Protein AF-A0A2V5R5C9-F1 (afdb_monomer_lite)

Structure (mmCIF, N/CA/C/O backbone):
data_AF-A0A2V5R5C9-F1
#
_entry.id   AF-A0A2V5R5C9-F1
#
loop_
_atom_site.group_PDB
_atom_site.id
_atom_site.type_symbol
_atom_site.label_atom_id
_atom_site.label_alt_id
_atom_site.label_comp_id
_atom_site.label_asym_id
_atom_site.label_entity_id
_atom_site.label_seq_id
_atom_site.pdbx_PDB_ins_code
_atom_site.Cartn_x
_atom_site.Cartn_y
_atom_site.Cartn_z
_atom_site.occupancy
_atom_site.B_iso_or_equiv
_atom_site.auth_seq_id
_atom_site.auth_comp_id
_atom_site.auth_asym_id
_atom_site.auth_atom_id
_atom_site.pdbx_PDB_model_num
ATOM 1 N N . MET A 1 1 ? 24.318 -3.920 1.070 1.00 41.28 1 MET A N 1
ATOM 2 C CA . MET A 1 1 ? 24.135 -2.536 0.579 1.00 41.28 1 MET A CA 1
ATOM 3 C C . MET A 1 1 ? 22.779 -2.442 -0.094 1.00 41.28 1 MET A C 1
ATOM 5 O O . MET A 1 1 ? 22.464 -3.294 -0.911 1.00 41.28 1 MET A O 1
ATOM 9 N N . LEU A 1 2 ? 21.971 -1.450 0.269 1.00 53.72 2 LEU A N 1
ATOM 10 C CA . LEU A 1 2 ? 20.696 -1.170 -0.386 1.00 53.72 2 LEU A CA 1
ATOM 11 C C . LEU A 1 2 ? 20.994 -0.451 -1.718 1.00 53.72 2 LEU A C 1
ATOM 13 O O . LEU A 1 2 ? 21.270 0.745 -1.708 1.00 53.72 2 LEU A O 1
ATOM 17 N N . THR A 1 3 ? 20.905 -1.143 -2.858 1.00 64.75 3 THR A N 1
ATOM 18 C CA . THR A 1 3 ? 21.124 -0.562 -4.203 1.00 64.75 3 THR A CA 1
ATOM 19 C C . THR A 1 3 ? 19.969 0.354 -4.597 1.00 64.75 3 THR A C 1
ATOM 21 O O . THR A 1 3 ? 18.821 -0.095 -4.661 1.00 64.75 3 THR A O 1
ATOM 24 N N . ILE A 1 4 ? 20.211 1.657 -4.738 1.00 66.44 4 ILE A N 1
ATOM 25 C CA . ILE A 1 4 ? 19.185 2.602 -5.202 1.00 66.44 4 ILE A CA 1
ATOM 26 C C . ILE A 1 4 ? 19.084 2.424 -6.722 1.00 66.44 4 ILE A C 1
ATOM 28 O O . ILE A 1 4 ? 20.126 2.461 -7.379 1.00 66.44 4 ILE A O 1
ATOM 32 N N . PRO A 1 5 ? 17.891 2.168 -7.285 1.00 69.06 5 PRO A N 1
ATOM 33 C CA . PRO A 1 5 ? 17.757 2.015 -8.727 1.00 69.06 5 PRO A CA 1
ATOM 34 C C . PRO A 1 5 ? 18.162 3.318 -9.432 1.00 69.06 5 PRO A C 1
ATOM 36 O O . PRO A 1 5 ? 17.717 4.400 -9.054 1.00 69.06 5 PRO A O 1
ATOM 39 N N . THR A 1 6 ? 19.029 3.207 -10.438 1.00 77.44 6 THR A N 1
ATOM 40 C CA . THR A 1 6 ? 19.475 4.311 -11.298 1.00 77.44 6 THR A CA 1
ATOM 41 C C . THR A 1 6 ? 18.919 4.124 -12.713 1.00 77.44 6 THR A C 1
ATOM 43 O O . THR A 1 6 ? 18.612 3.006 -13.126 1.00 77.44 6 THR A O 1
ATOM 46 N N . GLY A 1 7 ? 18.758 5.219 -13.462 1.00 85.62 7 GLY A N 1
ATOM 47 C CA . GLY A 1 7 ? 18.105 5.205 -14.776 1.00 85.62 7 GLY A CA 1
ATOM 48 C C . GLY A 1 7 ? 16.596 5.445 -14.680 1.00 85.62 7 GLY A C 1
ATOM 49 O O . GLY A 1 7 ? 16.154 6.297 -13.913 1.00 85.62 7 GLY A O 1
ATOM 50 N N . THR A 1 8 ? 15.796 4.725 -15.472 1.00 89.12 8 THR A N 1
ATOM 51 C CA . THR A 1 8 ? 14.327 4.823 -15.388 1.00 89.12 8 THR A CA 1
ATOM 52 C C . THR A 1 8 ? 13.837 4.102 -14.136 1.00 89.12 8 THR A C 1
ATOM 54 O O . THR A 1 8 ? 14.002 2.892 -14.012 1.00 89.12 8 THR A O 1
ATOM 57 N N . VAL A 1 9 ? 13.215 4.843 -13.221 1.00 89.50 9 VAL A N 1
ATOM 58 C CA . VAL A 1 9 ? 12.638 4.309 -11.982 1.00 89.50 9 VAL A CA 1
ATOM 59 C C . VAL A 1 9 ? 11.120 4.372 -12.081 1.00 89.50 9 VAL A C 1
ATOM 61 O O . VAL A 1 9 ? 10.556 5.407 -12.424 1.00 89.50 9 VAL A O 1
ATOM 64 N N . THR A 1 10 ? 10.449 3.261 -11.786 1.00 91.44 10 THR A N 1
ATOM 65 C CA . THR A 1 10 ? 8.989 3.227 -11.667 1.00 91.44 10 THR A CA 1
ATOM 66 C C . THR A 1 10 ? 8.595 3.493 -10.223 1.00 91.44 10 THR A C 1
ATOM 68 O O . THR A 1 10 ? 9.052 2.800 -9.313 1.00 91.44 10 THR A O 1
ATOM 71 N N . PHE A 1 11 ? 7.725 4.478 -10.029 1.00 90.25 11 PHE A N 1
ATOM 72 C CA . PHE A 1 11 ? 7.153 4.816 -8.735 1.00 90.25 11 PHE A CA 1
ATOM 73 C C . PHE A 1 11 ? 5.737 4.262 -8.637 1.00 90.25 11 PHE A C 1
ATOM 75 O O . PHE A 1 11 ? 4.931 4.439 -9.549 1.00 90.25 11 PHE A O 1
ATOM 82 N N . LEU A 1 12 ? 5.442 3.605 -7.521 1.00 89.44 12 LEU A N 1
ATOM 83 C CA . LEU A 1 12 ? 4.105 3.173 -7.161 1.00 89.44 12 LEU A CA 1
ATOM 84 C C . LEU A 1 12 ? 3.682 3.879 -5.881 1.00 89.44 12 LEU A C 1
ATOM 86 O O . LEU A 1 12 ? 4.375 3.806 -4.866 1.00 89.44 12 LEU A O 1
ATOM 90 N N . PHE A 1 13 ? 2.506 4.486 -5.939 1.00 90.12 13 PHE A N 1
ATOM 91 C CA . PHE A 1 13 ? 1.825 5.057 -4.792 1.00 90.12 13 PHE A CA 1
ATOM 92 C C . PHE A 1 13 ? 0.534 4.289 -4.562 1.00 90.12 13 PHE A C 1
ATOM 94 O O . PHE A 1 13 ? -0.179 3.961 -5.513 1.00 90.12 13 PHE A O 1
ATOM 101 N N . THR A 1 14 ? 0.237 4.002 -3.303 1.00 87.25 14 THR A N 1
ATOM 102 C CA . THR A 1 14 ? -1.061 3.461 -2.904 1.00 87.25 14 THR A CA 1
ATOM 103 C C . THR A 1 14 ? -1.587 4.263 -1.738 1.00 87.25 14 THR A C 1
ATOM 105 O O . THR A 1 14 ? -0.798 4.656 -0.884 1.00 87.25 14 THR A O 1
ATOM 108 N N . ASP A 1 15 ? -2.899 4.402 -1.657 1.00 88.94 15 ASP A N 1
ATOM 109 C CA . ASP A 1 15 ? -3.587 4.954 -0.498 1.00 88.94 15 ASP A CA 1
ATOM 110 C C . ASP A 1 15 ? -4.819 4.093 -0.191 1.00 88.94 15 ASP A C 1
ATOM 112 O O . ASP A 1 15 ? -5.306 3.353 -1.056 1.00 88.94 15 ASP A O 1
ATOM 116 N N . ILE A 1 16 ? -5.304 4.163 1.044 1.00 88.62 16 ILE A N 1
ATOM 117 C CA . ILE A 1 16 ? -6.573 3.565 1.440 1.00 88.62 16 ILE A CA 1
ATOM 118 C C . ILE A 1 16 ? -7.676 4.558 1.082 1.00 88.62 16 ILE A C 1
ATOM 120 O O . ILE A 1 16 ? -7.838 5.600 1.714 1.00 88.62 16 ILE A O 1
ATOM 124 N N . GLU A 1 17 ? -8.480 4.214 0.079 1.00 90.50 17 GLU A N 1
ATOM 125 C CA . GLU A 1 17 ? -9.648 5.015 -0.276 1.00 90.50 17 GLU A CA 1
ATOM 126 C C . GLU A 1 17 ? -10.590 5.179 0.930 1.00 90.50 17 GLU A C 1
ATOM 128 O O . GLU A 1 17 ? -10.903 4.221 1.641 1.00 90.50 17 GLU A O 1
ATOM 133 N N . GLY A 1 18 ? -11.040 6.412 1.176 1.00 90.44 18 GLY A N 1
ATOM 134 C CA . GLY A 1 18 ? -11.962 6.712 2.272 1.00 90.44 18 GLY A CA 1
ATOM 135 C C . GLY A 1 18 ? -11.343 6.612 3.670 1.00 90.44 18 GLY A C 1
ATOM 136 O O . GLY A 1 18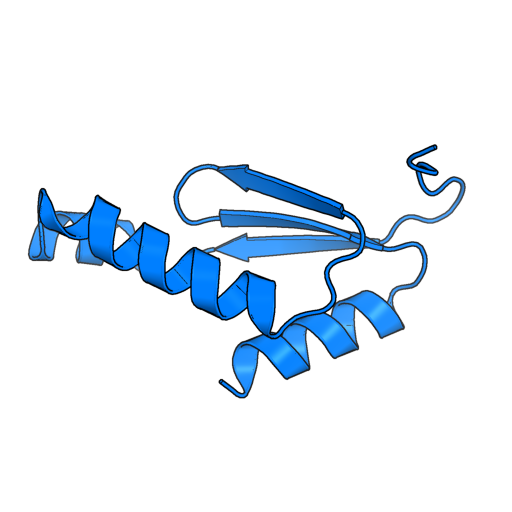 ? -12.081 6.596 4.655 1.00 90.44 18 GLY A O 1
ATOM 137 N N . SER A 1 19 ? -10.015 6.587 3.794 1.00 90.12 19 SER A N 1
ATOM 138 C CA . SER A 1 19 ? -9.304 6.482 5.074 1.00 90.12 19 SER A CA 1
ATOM 139 C C . SER A 1 19 ? -9.730 7.507 6.127 1.00 90.12 19 SER A C 1
ATOM 141 O O . SER A 1 19 ? -9.808 7.187 7.310 1.00 90.12 19 SER A O 1
ATOM 143 N N . THR A 1 20 ? -10.073 8.727 5.708 1.00 89.75 20 THR A N 1
ATOM 144 C CA . THR A 1 20 ? -10.565 9.784 6.606 1.00 89.75 20 THR A CA 1
ATOM 145 C C . THR A 1 20 ? -11.947 9.450 7.169 1.00 89.75 20 THR A C 1
ATOM 147 O O . THR A 1 20 ? -12.195 9.648 8.356 1.00 89.75 20 THR A O 1
ATOM 150 N N . LEU A 1 21 ? -12.841 8.892 6.347 1.00 92.56 21 LEU A N 1
ATOM 151 C CA . LEU A 1 21 ? -14.145 8.413 6.813 1.00 92.56 21 LEU A CA 1
ATOM 152 C C . LEU A 1 21 ? -13.974 7.219 7.753 1.00 92.56 21 LEU A C 1
ATOM 154 O O . LEU A 1 21 ? -14.630 7.160 8.791 1.00 92.56 21 LEU A O 1
ATOM 158 N N . LEU A 1 22 ? -13.058 6.306 7.422 1.00 89.94 22 LEU A N 1
ATOM 159 C CA . LEU A 1 22 ? -12.738 5.162 8.267 1.00 89.94 22 LEU A CA 1
ATOM 160 C C . LEU A 1 22 ? -12.190 5.617 9.624 1.00 89.94 22 LEU A C 1
ATOM 162 O O . LEU A 1 22 ? -12.690 5.165 10.649 1.00 89.94 22 LEU A O 1
ATOM 166 N N . LEU A 1 23 ? -11.235 6.553 9.636 1.00 90.44 23 LEU A N 1
ATOM 167 C CA . LEU A 1 23 ? -10.687 7.169 10.845 1.00 90.44 23 LEU A CA 1
ATOM 168 C C . LEU A 1 23 ? -11.792 7.786 11.707 1.00 90.44 23 LEU A C 1
ATOM 170 O O . LEU A 1 23 ? -11.865 7.493 12.896 1.00 90.44 23 LEU A O 1
ATOM 174 N N . ASN A 1 24 ? -12.683 8.578 11.110 1.00 93.50 24 ASN A N 1
ATOM 175 C CA . ASN A 1 24 ? -13.791 9.198 11.839 1.00 93.50 24 ASN A CA 1
ATOM 176 C C . ASN A 1 24 ? -14.775 8.163 12.407 1.00 93.50 24 ASN A C 1
ATOM 178 O O . ASN A 1 24 ? -15.347 8.382 13.470 1.00 93.50 24 ASN A O 1
ATOM 182 N N . GLY A 1 25 ? -14.976 7.039 11.713 1.00 95.00 25 GLY A N 1
ATOM 183 C CA . GLY A 1 25 ? -15.897 5.985 12.136 1.00 95.00 25 GLY A CA 1
ATOM 184 C C . GLY A 1 25 ? -15.357 5.073 13.241 1.00 95.00 25 GLY A C 1
ATOM 185 O O . GLY A 1 25 ? -16.136 4.595 14.063 1.00 95.00 25 GLY A O 1
ATOM 186 N N . VAL A 1 26 ? -14.044 4.810 13.271 1.00 94.00 26 VAL A N 1
ATOM 187 C CA . VAL A 1 26 ? -13.429 3.856 14.221 1.00 94.00 26 VAL A CA 1
ATOM 188 C C . VAL A 1 26 ? -12.556 4.515 15.294 1.00 94.00 26 VAL A C 1
ATOM 190 O O . VAL A 1 26 ? -12.155 3.836 16.243 1.00 94.00 26 VAL A O 1
ATOM 193 N N . GLY A 1 27 ? -12.271 5.815 15.164 1.00 92.81 27 GLY A N 1
ATOM 194 C CA . GLY A 1 27 ? -11.519 6.610 16.134 1.00 92.81 27 GLY A CA 1
ATOM 195 C C . GLY A 1 27 ? -10.154 6.005 16.460 1.00 92.81 27 GLY A C 1
ATOM 196 O O . GLY A 1 27 ? -9.402 5.614 15.567 1.00 92.81 27 GLY A O 1
ATOM 197 N N . ASP A 1 28 ? -9.853 5.871 17.751 1.00 92.81 28 ASP A N 1
ATOM 198 C CA . ASP A 1 28 ? -8.557 5.398 18.264 1.00 92.81 28 ASP A CA 1
ATOM 199 C C . ASP A 1 28 ? -8.136 4.022 17.718 1.00 92.81 28 ASP A C 1
ATOM 201 O O . ASP A 1 28 ? -6.943 3.735 17.557 1.00 92.81 28 ASP A O 1
ATOM 205 N N . ARG A 1 29 ? -9.112 3.183 17.341 1.00 93.25 29 ARG A N 1
ATOM 206 C CA . ARG A 1 29 ? -8.871 1.854 16.754 1.00 93.25 29 ARG A CA 1
ATOM 207 C C . ARG A 1 29 ? -8.271 1.911 15.351 1.00 93.25 29 ARG A C 1
ATOM 209 O O . ARG A 1 29 ? -7.786 0.896 14.854 1.00 93.25 29 ARG A O 1
ATOM 216 N N . TYR A 1 30 ? -8.291 3.072 14.698 1.00 91.12 30 TYR A N 1
ATOM 217 C CA . TYR A 1 30 ? -7.780 3.236 13.340 1.00 91.12 30 TYR A CA 1
ATOM 218 C C . TYR A 1 30 ? -6.300 2.863 13.247 1.00 91.12 30 TYR A C 1
ATOM 220 O O . TYR A 1 30 ? -5.884 2.213 12.293 1.00 91.12 30 TYR A O 1
ATOM 228 N N . SER A 1 31 ? -5.519 3.211 14.273 1.00 89.25 31 SER A N 1
ATOM 229 C CA . SER A 1 31 ? -4.087 2.907 14.352 1.00 89.25 31 SER A CA 1
ATOM 230 C C . SER A 1 31 ? -3.797 1.399 14.312 1.00 89.25 31 SER A C 1
ATOM 232 O O . SER A 1 31 ? -2.920 0.949 13.571 1.00 89.25 31 SER A O 1
ATOM 234 N N . GLU A 1 32 ? -4.573 0.607 15.050 1.00 91.56 32 GLU A N 1
ATOM 235 C CA . GLU A 1 32 ? -4.468 -0.852 15.085 1.00 91.56 32 GLU A CA 1
ATOM 236 C C . GLU A 1 32 ? -4.883 -1.471 13.743 1.00 91.56 32 GLU A C 1
ATOM 238 O O . GLU A 1 32 ? -4.151 -2.286 13.176 1.00 91.56 32 GLU A O 1
ATOM 243 N N . ILE A 1 33 ? -6.020 -1.029 13.194 1.00 90.81 33 ILE A N 1
ATOM 244 C CA . ILE A 1 33 ? -6.534 -1.491 11.896 1.00 90.81 33 ILE A CA 1
ATOM 245 C C . ILE A 1 33 ? -5.517 -1.209 10.787 1.00 90.81 33 ILE A C 1
ATOM 247 O O . ILE A 1 33 ? -5.224 -2.085 9.968 1.00 90.81 33 ILE A O 1
ATOM 251 N N . LEU A 1 34 ? -4.946 -0.005 10.784 1.00 90.00 34 LEU A N 1
ATOM 252 C CA . LEU A 1 34 ? -3.932 0.409 9.830 1.00 90.00 34 LEU A CA 1
ATOM 253 C C . LEU A 1 34 ? -2.650 -0.423 9.972 1.00 90.00 34 LEU A C 1
ATOM 255 O O . LEU A 1 34 ? -2.115 -0.885 8.965 1.00 90.00 34 LEU A O 1
ATOM 259 N N . SER A 1 35 ? -2.182 -0.683 11.197 1.00 88.38 35 SER A N 1
ATOM 260 C CA . SER A 1 35 ? -0.997 -1.522 11.419 1.00 88.38 35 SER A CA 1
ATOM 261 C C . SER A 1 35 ? -1.202 -2.943 10.891 1.00 88.38 35 SER A C 1
ATOM 263 O O . SER A 1 35 ? -0.336 -3.492 10.203 1.00 88.38 35 SER A O 1
ATOM 265 N N . GLU A 1 36 ? -2.367 -3.540 11.147 1.00 88.81 36 GLU A N 1
ATOM 266 C CA . GLU A 1 36 ? -2.687 -4.875 10.642 1.00 88.81 36 GLU A CA 1
ATOM 267 C C . GLU A 1 36 ? -2.834 -4.903 9.119 1.00 88.81 36 GLU A C 1
ATOM 269 O O . GLU A 1 36 ? -2.337 -5.831 8.467 1.00 88.81 36 GLU A O 1
ATOM 274 N N . HIS A 1 37 ? -3.442 -3.869 8.532 1.00 87.25 37 HIS A N 1
ATOM 275 C CA . HIS A 1 37 ? -3.477 -3.693 7.084 1.00 87.25 37 HIS A CA 1
ATOM 276 C C . HIS A 1 37 ? -2.056 -3.652 6.506 1.00 87.25 37 HIS A C 1
ATOM 278 O O . HIS A 1 37 ? -1.728 -4.440 5.613 1.00 87.25 37 HIS A O 1
ATOM 284 N N . GLN A 1 38 ? -1.184 -2.803 7.058 1.00 85.81 38 GLN A N 1
ATOM 285 C CA . GLN A 1 38 ? 0.179 -2.639 6.564 1.00 85.81 38 GLN A CA 1
ATOM 286 C C . G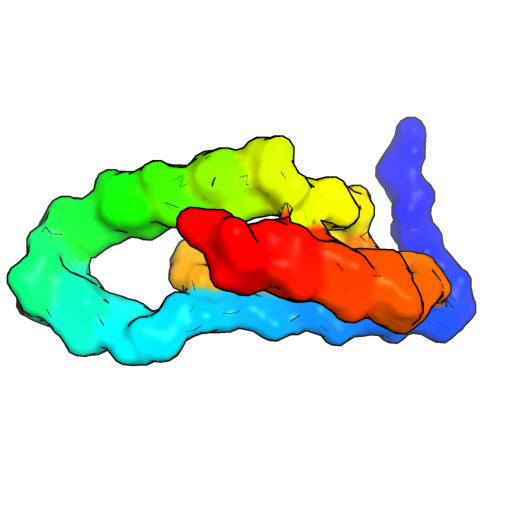LN A 1 38 ? 0.980 -3.941 6.650 1.00 85.81 38 GLN A C 1
ATOM 288 O O . GLN A 1 38 ? 1.562 -4.388 5.659 1.00 85.81 38 GLN A O 1
ATOM 293 N N . LYS A 1 39 ? 0.933 -4.619 7.802 1.00 84.19 39 LYS A N 1
ATOM 294 C CA . LYS A 1 39 ? 1.579 -5.922 8.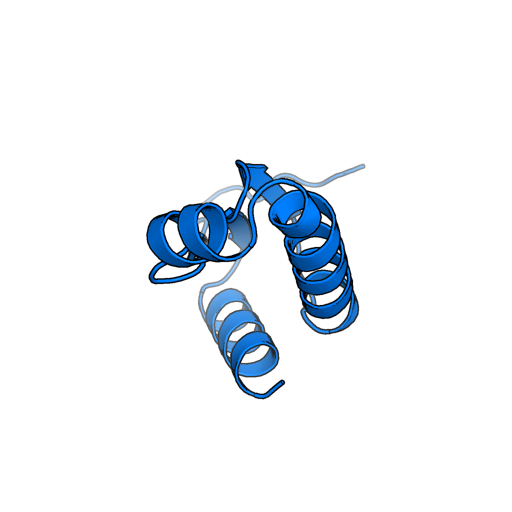014 1.00 84.19 39 LYS A CA 1
ATOM 295 C C . LYS A 1 39 ? 1.135 -6.966 6.987 1.00 84.19 39 LYS A C 1
ATOM 297 O O . LYS A 1 39 ? 1.962 -7.729 6.485 1.00 84.19 39 LYS A O 1
ATOM 302 N N . ARG A 1 40 ? -0.163 -7.032 6.667 1.00 83.12 40 ARG A N 1
ATOM 303 C CA . ARG A 1 40 ? -0.696 -7.983 5.674 1.00 83.12 40 ARG A CA 1
ATOM 304 C C . ARG A 1 40 ? -0.200 -7.670 4.264 1.00 83.12 40 ARG A C 1
ATOM 306 O O . ARG A 1 40 ? 0.193 -8.597 3.556 1.00 83.12 40 ARG A O 1
ATOM 313 N N . ARG A 1 41 ? -0.179 -6.391 3.878 1.00 81.06 41 ARG A N 1
ATOM 314 C CA . ARG A 1 41 ? 0.273 -5.945 2.550 1.00 81.06 41 ARG A CA 1
ATOM 315 C C . ARG A 1 41 ? 1.767 -6.190 2.344 1.00 81.06 41 ARG A C 1
ATOM 317 O O . ARG A 1 41 ? 2.153 -6.701 1.298 1.00 81.06 41 ARG A O 1
ATOM 324 N N . LEU A 1 42 ? 2.590 -5.915 3.355 1.00 76.69 42 LEU A N 1
ATOM 325 C CA . LEU A 1 42 ? 4.041 -6.118 3.294 1.00 76.69 42 LEU A CA 1
ATOM 326 C C . LEU A 1 42 ? 4.450 -7.583 3.191 1.00 76.69 42 LEU A C 1
ATOM 328 O O . LEU A 1 42 ? 5.385 -7.906 2.471 1.00 76.69 42 LEU A O 1
ATOM 332 N N . ARG A 1 43 ? 3.757 -8.481 3.900 1.00 75.38 43 ARG A N 1
ATOM 333 C CA . ARG A 1 43 ? 4.084 -9.914 3.850 1.00 75.38 43 ARG A CA 1
ATOM 334 C C . ARG A 1 43 ? 3.802 -10.546 2.491 1.00 75.38 43 ARG A C 1
ATOM 336 O O . ARG A 1 43 ? 4.455 -11.523 2.143 1.00 75.38 43 ARG A O 1
ATOM 343 N N . LYS A 1 44 ? 2.795 -10.052 1.767 1.00 70.62 44 LYS A N 1
ATOM 344 C CA . LYS A 1 44 ? 2.307 -10.699 0.541 1.00 70.62 44 LYS A CA 1
ATOM 345 C C . LYS A 1 44 ? 2.827 -10.067 -0.745 1.00 70.62 44 LYS A C 1
ATOM 347 O O . LYS A 1 44 ? 2.956 -10.772 -1.744 1.00 70.62 44 LYS A O 1
ATOM 352 N N . ALA A 1 45 ? 3.128 -8.773 -0.743 1.00 74.62 45 ALA A N 1
ATOM 353 C CA . ALA A 1 45 ? 3.694 -8.113 -1.910 1.00 74.62 45 ALA A CA 1
ATOM 354 C C . ALA A 1 45 ? 5.220 -7.992 -1.782 1.00 74.62 45 ALA A C 1
ATOM 356 O O . ALA A 1 45 ? 5.755 -7.575 -0.757 1.00 74.62 45 ALA A O 1
ATOM 357 N N . GLN A 1 46 ? 5.926 -8.377 -2.846 1.00 70.81 46 GLN A N 1
ATOM 358 C CA . GLN A 1 46 ? 7.384 -8.300 -2.934 1.00 70.81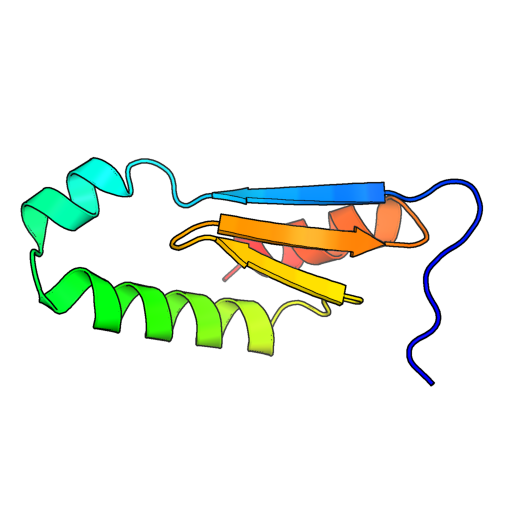 46 GLN A CA 1
ATOM 359 C C . GLN A 1 46 ? 7.805 -6.869 -3.289 1.00 70.81 46 GLN A C 1
ATOM 361 O O . GLN A 1 46 ? 8.133 -6.553 -4.430 1.00 70.81 46 GLN A O 1
ATOM 366 N N . TRP A 1 47 ? 7.743 -5.978 -2.302 1.00 78.19 47 TRP A N 1
ATOM 367 C CA . TRP A 1 47 ? 8.145 -4.584 -2.461 1.00 78.19 47 TRP A CA 1
ATOM 368 C C . TRP A 1 47 ? 9.672 -4.448 -2.414 1.00 78.19 47 TRP A C 1
ATOM 370 O O . TRP A 1 47 ? 10.298 -4.825 -1.425 1.00 78.19 47 TRP A O 1
ATOM 380 N N . LEU A 1 48 ? 10.277 -3.872 -3.458 1.00 71.31 48 LEU A N 1
ATOM 381 C CA . LEU A 1 48 ? 11.735 -3.686 -3.544 1.00 71.31 48 LEU A CA 1
ATOM 382 C C . LEU A 1 48 ? 12.262 -2.651 -2.538 1.00 71.31 48 LEU A C 1
ATOM 384 O O . LEU A 1 48 ? 13.309 -2.854 -1.926 1.00 71.31 48 LEU A O 1
ATOM 388 N N . ARG A 1 49 ? 11.544 -1.536 -2.370 1.00 70.94 49 ARG A N 1
ATOM 389 C CA . ARG A 1 49 ? 11.832 -0.458 -1.409 1.00 70.94 49 ARG A CA 1
ATOM 390 C C . ARG A 1 49 ? 10.552 0.274 -1.087 1.00 70.94 49 ARG A C 1
ATOM 392 O O . ARG A 1 49 ? 9.877 0.653 -2.032 1.00 70.94 49 ARG A O 1
ATOM 399 N N . HIS A 1 50 ? 10.264 0.531 0.181 1.00 74.94 50 HIS A N 1
ATOM 400 C CA . HIS A 1 50 ? 9.027 1.193 0.576 1.00 74.94 50 HIS A CA 1
ATOM 401 C C . HIS A 1 50 ? 9.257 2.308 1.606 1.00 74.94 50 HIS A C 1
ATOM 403 O O . HIS A 1 50 ? 10.152 2.212 2.445 1.00 74.94 50 HIS A O 1
ATOM 409 N N . GLY A 1 51 ? 8.430 3.346 1.537 1.00 68.50 51 GLY A N 1
ATOM 410 C CA . GLY A 1 51 ? 8.189 4.334 2.587 1.00 68.50 51 GLY A CA 1
ATOM 411 C C . GLY A 1 51 ? 6.705 4.351 2.957 1.00 68.50 51 GLY A C 1
ATOM 412 O O . GLY A 1 51 ? 5.873 3.884 2.175 1.00 68.50 51 GLY A O 1
ATOM 413 N N . TYR A 1 52 ? 6.389 4.870 4.144 1.00 66.19 52 TYR A N 1
ATOM 414 C CA . TYR A 1 52 ? 5.021 4.968 4.654 1.00 66.19 52 TYR A CA 1
ATOM 415 C C . TYR A 1 52 ? 4.704 6.411 5.011 1.00 66.19 52 TYR A C 1
ATOM 417 O O . TYR A 1 52 ? 5.468 7.037 5.746 1.00 66.19 52 TYR A O 1
ATOM 425 N N . GLU A 1 53 ? 3.536 6.883 4.592 1.00 72.62 53 GLU A N 1
ATOM 426 C CA . GLU A 1 53 ? 2.918 8.076 5.162 1.00 72.62 53 GLU A CA 1
ATOM 427 C C . GLU A 1 53 ? 1.493 7.718 5.581 1.00 72.62 53 GLU A C 1
ATOM 429 O O . GLU A 1 53 ? 0.589 7.656 4.754 1.00 72.62 53 GLU A O 1
ATOM 434 N N . ARG A 1 54 ? 1.307 7.438 6.879 1.00 78.62 54 ARG A N 1
ATOM 435 C CA . ARG A 1 54 ? 0.030 7.014 7.485 1.00 78.62 54 ARG A CA 1
ATOM 436 C C . ARG A 1 54 ? -0.581 5.798 6.764 1.00 78.62 54 ARG A C 1
ATOM 438 O O . ARG A 1 54 ? -0.151 4.675 6.998 1.00 78.62 54 ARG A O 1
ATOM 445 N N . ASP A 1 55 ? -1.589 6.014 5.939 1.00 81.69 55 ASP A N 1
ATOM 446 C CA . ASP A 1 55 ? -2.367 5.059 5.142 1.00 81.69 55 ASP A CA 1
ATOM 447 C C . ASP A 1 55 ? -1.764 4.741 3.773 1.00 81.69 55 ASP A C 1
ATOM 449 O O . ASP A 1 55 ? -2.183 3.781 3.122 1.00 81.69 55 ASP A O 1
ATOM 453 N N . SER A 1 56 ? -0.743 5.490 3.370 1.00 84.44 56 SER A N 1
ATOM 454 C CA . SER A 1 56 ? -0.138 5.357 2.058 1.00 84.44 56 SER A CA 1
ATOM 455 C C . SER A 1 56 ? 1.161 4.552 2.064 1.00 84.44 56 SER A C 1
ATOM 457 O O . SER A 1 56 ? 1.923 4.519 3.039 1.00 84.44 56 SER A O 1
ATOM 459 N N . PHE A 1 57 ? 1.421 3.917 0.923 1.00 84.81 57 PHE A N 1
ATOM 460 C CA . PHE A 1 57 ? 2.708 3.318 0.604 1.00 84.81 57 PHE A CA 1
ATOM 461 C C . PHE A 1 57 ? 3.326 4.027 -0.586 1.00 84.81 57 PHE A C 1
ATOM 463 O O . PHE A 1 57 ? 2.655 4.311 -1.580 1.00 84.81 57 PHE A O 1
ATOM 470 N N . PHE A 1 58 ? 4.639 4.197 -0.511 1.00 87.31 58 PHE A N 1
ATOM 471 C CA . PHE A 1 58 ? 5.456 4.667 -1.614 1.00 87.31 58 PHE A CA 1
ATOM 472 C C . PHE A 1 58 ? 6.537 3.645 -1.927 1.00 87.31 58 PHE A C 1
ATOM 474 O O . PHE A 1 58 ? 7.365 3.355 -1.068 1.00 87.31 58 PHE A O 1
ATOM 481 N N . VAL A 1 59 ? 6.542 3.096 -3.143 1.00 87.88 59 VAL A N 1
ATOM 482 C CA . VAL A 1 59 ? 7.456 2.017 -3.533 1.00 87.88 59 VAL A CA 1
ATOM 483 C C . VAL A 1 59 ? 8.175 2.338 -4.836 1.00 87.88 59 VAL A C 1
ATOM 485 O O . VAL A 1 59 ? 7.570 2.829 -5.787 1.00 87.88 59 VAL A O 1
ATOM 488 N N . THR A 1 60 ? 9.470 2.019 -4.903 1.00 89.00 60 THR A N 1
ATOM 489 C CA . THR A 1 60 ? 10.271 2.158 -6.131 1.00 89.00 60 THR A CA 1
ATOM 490 C C . THR A 1 60 ? 10.650 0.811 -6.735 1.00 89.00 60 THR A C 1
ATOM 492 O O . THR A 1 60 ? 11.028 -0.121 -6.024 1.00 89.00 60 THR A O 1
ATOM 495 N N . PHE A 1 61 ? 10.585 0.731 -8.064 1.00 88.19 61 PHE A N 1
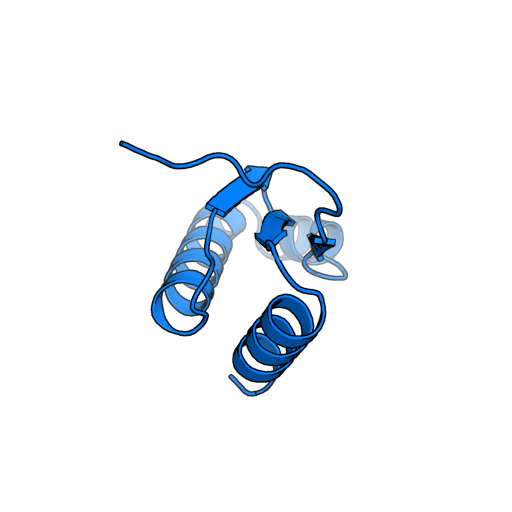ATOM 496 C CA . PHE A 1 61 ? 10.957 -0.437 -8.858 1.00 88.19 61 PHE A CA 1
ATOM 497 C C . PHE A 1 61 ? 11.904 -0.040 -9.988 1.00 88.19 61 PHE A C 1
ATOM 499 O O . PHE A 1 61 ? 11.769 1.027 -10.585 1.00 88.19 61 PHE A O 1
ATOM 506 N N . ALA A 1 62 ? 12.833 -0.934 -10.329 1.00 89.88 62 ALA A N 1
ATOM 507 C CA . ALA A 1 62 ? 13.701 -0.753 -11.491 1.00 89.88 62 ALA A CA 1
ATOM 508 C C . ALA A 1 62 ? 12.962 -0.982 -12.825 1.00 89.88 62 ALA A C 1
ATOM 510 O O . ALA A 1 62 ? 13.413 -0.513 -13.865 1.00 89.88 62 ALA A O 1
ATOM 511 N N . ARG A 1 63 ? 11.838 -1.718 -12.818 1.00 88.81 63 ARG A N 1
ATOM 512 C CA . ARG A 1 63 ? 11.051 -2.047 -14.016 1.00 88.81 63 ARG A CA 1
ATOM 513 C C . ARG A 1 63 ? 9.553 -1.904 -13.747 1.00 88.81 63 ARG A C 1
ATOM 515 O O . ARG A 1 63 ? 9.058 -2.358 -12.718 1.00 88.81 63 ARG A O 1
ATOM 522 N N . ALA A 1 64 ? 8.816 -1.358 -14.713 1.00 91.75 64 ALA A N 1
ATOM 523 C CA . ALA A 1 64 ? 7.367 -1.174 -14.599 1.00 91.75 64 ALA A CA 1
ATOM 524 C C . ALA A 1 64 ? 6.553 -2.480 -14.442 1.00 91.75 64 ALA A C 1
ATOM 526 O O . ALA A 1 64 ? 5.630 -2.494 -13.627 1.00 91.75 64 ALA A O 1
ATOM 527 N N . PRO A 1 65 ? 6.879 -3.597 -15.130 1.00 93.31 65 PRO A N 1
ATOM 528 C CA . PRO A 1 65 ? 6.167 -4.863 -14.935 1.00 93.31 65 PRO A CA 1
ATOM 529 C C . PRO A 1 65 ? 6.218 -5.389 -13.497 1.00 93.31 65 PRO A C 1
ATOM 531 O O . PRO A 1 65 ? 5.240 -5.969 -13.029 1.00 93.31 65 PRO A O 1
ATOM 534 N N . ASP A 1 66 ? 7.317 -5.140 -12.781 1.00 90.12 66 ASP A N 1
ATOM 535 C CA . ASP A 1 66 ? 7.477 -5.577 -11.391 1.00 90.12 66 ASP A CA 1
ATOM 536 C C . ASP A 1 66 ? 6.520 -4.798 -10.474 1.00 90.12 66 ASP A C 1
ATOM 538 O O . ASP A 1 66 ? 5.874 -5.382 -9.603 1.00 90.12 66 ASP A O 1
ATOM 542 N N . ALA A 1 67 ? 6.354 -3.494 -10.730 1.00 90.38 67 ALA A N 1
ATOM 543 C CA . ALA A 1 67 ? 5.378 -2.662 -10.030 1.00 90.38 67 ALA A CA 1
ATOM 544 C C . ALA A 1 67 ? 3.941 -3.154 -10.268 1.00 90.38 67 ALA A C 1
ATOM 546 O O . ALA A 1 67 ? 3.165 -3.286 -9.322 1.00 90.38 67 ALA A O 1
ATOM 547 N N . ILE A 1 68 ? 3.600 -3.491 -11.516 1.00 92.38 68 ILE A N 1
ATOM 548 C CA . ILE A 1 68 ? 2.274 -4.015 -11.879 1.00 92.38 68 ILE A CA 1
ATOM 549 C C . ILE A 1 68 ? 2.008 -5.350 -11.176 1.00 92.38 68 ILE A C 1
ATOM 551 O O . ILE A 1 68 ? 0.955 -5.524 -10.561 1.00 92.38 68 ILE A O 1
ATOM 555 N N . ALA A 1 69 ? 2.960 -6.286 -11.226 1.00 90.81 69 ALA A N 1
ATOM 556 C CA . ALA A 1 69 ? 2.824 -7.583 -10.571 1.00 90.81 69 ALA A CA 1
ATOM 557 C C . ALA A 1 69 ? 2.619 -7.434 -9.054 1.00 90.81 69 ALA A C 1
ATOM 559 O O . ALA A 1 69 ? 1.758 -8.105 -8.476 1.00 90.81 69 ALA A O 1
ATOM 560 N N . ALA A 1 70 ? 3.351 -6.513 -8.420 1.00 88.44 70 ALA A N 1
ATOM 561 C CA . ALA A 1 70 ? 3.212 -6.227 -6.999 1.00 88.44 70 ALA A CA 1
ATOM 562 C C . ALA A 1 70 ? 1.832 -5.641 -6.647 1.00 88.44 70 ALA A C 1
ATOM 564 O O . ALA A 1 70 ? 1.211 -6.103 -5.688 1.00 88.44 70 ALA A O 1
ATOM 565 N N . VAL A 1 71 ? 1.301 -4.705 -7.447 1.00 89.44 71 VAL A N 1
ATOM 566 C CA . VAL A 1 71 ? -0.062 -4.162 -7.264 1.00 89.44 71 VAL A CA 1
ATOM 567 C C . VAL A 1 71 ? -1.117 -5.248 -7.424 1.00 89.44 71 VAL A C 1
ATOM 569 O O . VAL A 1 71 ? -2.004 -5.368 -6.582 1.00 89.44 71 VAL A O 1
ATOM 572 N N . VAL A 1 72 ? -1.022 -6.068 -8.472 1.00 90.81 72 VAL A N 1
ATOM 573 C CA . VAL A 1 72 ? -1.983 -7.153 -8.718 1.00 90.81 72 VAL A CA 1
ATOM 574 C C . VAL A 1 72 ? -1.962 -8.168 -7.575 1.00 90.81 72 VAL A C 1
ATOM 576 O O . VAL A 1 72 ? -3.024 -8.585 -7.113 1.00 90.81 72 VAL A O 1
ATOM 579 N N . SER A 1 73 ? -0.772 -8.544 -7.096 1.00 86.81 73 SER A N 1
ATOM 580 C CA . SER A 1 73 ? -0.625 -9.415 -5.926 1.00 86.81 73 SER A CA 1
ATOM 581 C C . SER A 1 73 ? -1.246 -8.782 -4.685 1.00 86.81 73 SER A C 1
ATOM 583 O O . SER A 1 73 ? -1.999 -9.440 -3.972 1.00 86.81 73 SER A O 1
ATOM 585 N N . ALA A 1 74 ? -1.004 -7.489 -4.446 1.00 84.12 74 ALA A N 1
ATOM 586 C CA . ALA A 1 74 ? -1.616 -6.783 -3.334 1.00 84.12 74 ALA A CA 1
ATOM 587 C C . ALA A 1 74 ? -3.152 -6.835 -3.438 1.00 84.12 74 ALA A C 1
ATOM 589 O O . ALA A 1 74 ? -3.795 -7.280 -2.496 1.00 84.12 74 ALA A O 1
ATOM 590 N N . GLN A 1 75 ? -3.754 -6.443 -4.563 1.00 85.56 75 GLN A N 1
ATOM 591 C CA . GLN A 1 75 ? -5.216 -6.323 -4.706 1.00 85.56 75 GLN A CA 1
ATOM 592 C C . GLN A 1 75 ? -5.988 -7.646 -4.597 1.00 85.56 75 GLN A C 1
ATOM 594 O O . GLN A 1 75 ? -7.134 -7.652 -4.167 1.00 85.56 75 GLN A O 1
ATOM 599 N N . LYS A 1 76 ? -5.378 -8.780 -4.951 1.00 80.81 76 LYS A N 1
ATOM 600 C CA . LYS A 1 76 ? -6.028 -10.105 -4.915 1.00 80.81 76 LYS A CA 1
ATOM 601 C C . LYS A 1 76 ? -6.088 -10.740 -3.514 1.00 80.81 76 LYS A C 1
ATOM 603 O O . LYS A 1 76 ? -6.301 -11.945 -3.397 1.00 80.81 76 LYS A O 1
ATOM 608 N N . ASN A 1 77 ? -5.871 -9.946 -2.468 1.00 57.78 77 ASN A N 1
ATOM 609 C CA . ASN A 1 77 ? -5.835 -10.353 -1.063 1.00 57.78 77 ASN A CA 1
ATOM 610 C C . ASN A 1 77 ? -6.800 -9.540 -0.215 1.00 57.78 77 ASN A C 1
ATOM 612 O O . ASN A 1 77 ? -7.262 -10.123 0.789 1.00 57.78 77 ASN A O 1
#

Secondary structure (DSSP, 8-state):
------SS-EEEEE--TTHHHHHHHHGGGHHHHHHHHHHHHHH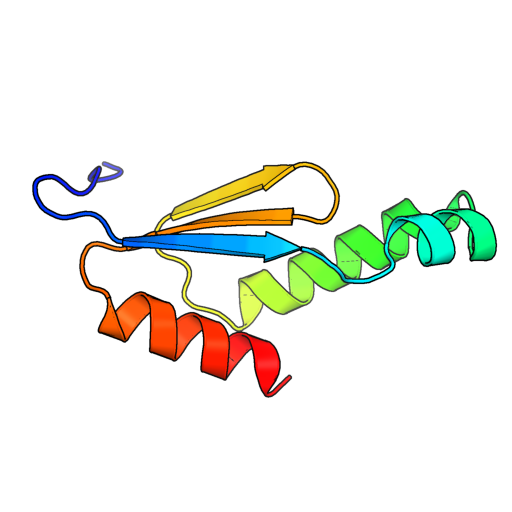HS--SSEEEETTEEEEEESSHHHHHHHHHHHHT-

pLDDT: mean 83.81, std 10.26, range [41.28, 95.0]

Radius of gyration: 13.95 Å; chains: 1; bounding box: 40×20×34 Å

Foldseek 3Di:
DLDDQDDDKDKDKDFDPCLVVVCVVPPPCSQVVQVVLVVVLVVFAPASDWDDDRRMIIGIDNDPVSVVVRVVRSVVD

Sequence (77 aa):
MLTIPTGTVTFLFTDIEGSTLLLNGVGDRYSEILSEHQKRRLRKAQWLRHGYERDSFFVTFARAPDAIAAVVSAQKN